Protein AF-A0A965L2I7-F1 (afdb_monomer_lite)

Secondary structure (DSSP, 8-state):
------HHHHHHHHHHHHHHHHHHHTTEEE-GGG-EE--S--TT-EEEEEEEEETTEEEEEEEEE--TTT--SHHHHHHHHHHHHTT----------TTT-

pLDDT: mean 91.64, std 11.2, range [35.03, 98.06]

Foldseek 3Di:
DDDDPDVVLVVQLVVCVVCQVLCVVQQKDWDSVQWDWDDPDDVQKTWTKIWIDHNNHTDIDIDIFHALVHDFCVVVVVVLVVCVVVVHPGDDDSDDDRVRD

Radius of gyration: 14.21 Å; chains: 1; bounding box: 43×30×26 Å

Sequence (101 aa):
MNASEDPRRTLAEQWLKQQAAALAALGWSVDPASLTAASSDASFRRYFRIAGQKYSQSTSLILMDAPPDKESIGPFLSIATLLRKAGVNAPTIWLHDTSQG

Structure (mmCIF, N/CA/C/O backbone):
data_AF-A0A965L2I7-F1
#
_entry.id   AF-A0A965L2I7-F1
#
loop_
_atom_site.group_PDB
_atom_site.id
_atom_site.type_symbol
_atom_site.label_atom_id
_atom_site.label_alt_id
_atom_site.label_comp_id
_atom_site.label_asym_id
_atom_site.label_entity_id
_atom_site.label_seq_id
_atom_site.pdbx_PDB_ins_code
_atom_site.Cartn_x
_atom_site.Cartn_y
_atom_site.Cartn_z
_atom_site.occupancy
_atom_site.B_iso_or_equiv
_atom_site.auth_seq_id
_atom_site.auth_comp_id
_atom_site.auth_asym_id
_atom_site.auth_atom_id
_atom_site.pdbx_PDB_model_num
ATOM 1 N N . MET A 1 1 ? 28.408 9.734 -4.091 1.00 35.03 1 MET A N 1
ATOM 2 C CA . MET A 1 1 ? 27.931 8.926 -5.233 1.00 35.03 1 MET A CA 1
ATOM 3 C C . MET A 1 1 ? 26.461 8.651 -4.983 1.00 35.03 1 MET A C 1
ATOM 5 O O . MET A 1 1 ? 26.144 8.011 -3.991 1.00 35.03 1 MET A O 1
ATOM 9 N N . ASN A 1 2 ? 25.595 9.296 -5.767 1.00 36.84 2 ASN A N 1
ATOM 10 C CA . ASN A 1 2 ? 24.155 9.392 -5.527 1.00 36.84 2 ASN A CA 1
ATOM 11 C C . ASN A 1 2 ? 23.513 8.005 -5.571 1.00 36.84 2 ASN A C 1
ATOM 13 O O . ASN A 1 2 ? 23.670 7.297 -6.563 1.00 36.84 2 ASN A O 1
ATOM 17 N N . ALA A 1 3 ? 22.807 7.632 -4.501 1.00 43.56 3 ALA A N 1
ATOM 18 C CA . ALA A 1 3 ? 21.895 6.502 -4.520 1.00 43.56 3 ALA A CA 1
ATOM 19 C C . ALA A 1 3 ? 20.894 6.754 -5.654 1.00 43.56 3 ALA A C 1
ATOM 21 O O . ALA A 1 3 ? 20.095 7.684 -5.582 1.00 43.56 3 ALA A O 1
ATOM 22 N N . SER A 1 4 ? 21.028 5.991 -6.736 1.00 53.97 4 SER A N 1
ATOM 23 C CA . SER A 1 4 ? 20.085 5.952 -7.849 1.00 53.97 4 SER A CA 1
ATOM 24 C C . SER A 1 4 ? 18.664 5.863 -7.294 1.00 53.97 4 SER A C 1
ATOM 26 O O . SER A 1 4 ? 18.404 4.973 -6.480 1.00 53.97 4 SER A O 1
ATOM 28 N N . GLU A 1 5 ? 17.785 6.788 -7.688 1.00 70.62 5 GLU A N 1
ATOM 29 C CA . GLU A 1 5 ? 16.379 6.804 -7.275 1.00 70.62 5 GLU A CA 1
ATOM 30 C C . GLU A 1 5 ? 15.772 5.407 -7.430 1.00 70.62 5 GLU A C 1
ATOM 32 O O . GLU A 1 5 ? 15.911 4.772 -8.475 1.00 70.62 5 GLU A O 1
ATOM 37 N N . ASP A 1 6 ? 15.137 4.902 -6.371 1.00 85.19 6 ASP A N 1
ATOM 38 C CA . ASP A 1 6 ? 14.460 3.615 -6.427 1.00 85.19 6 ASP A CA 1
ATOM 39 C C . ASP A 1 6 ? 13.279 3.711 -7.416 1.00 85.19 6 ASP A C 1
ATOM 41 O O . ASP A 1 6 ? 12.293 4.380 -7.095 1.00 85.19 6 ASP A O 1
ATOM 45 N N . PRO A 1 7 ? 13.309 3.021 -8.576 1.00 90.25 7 PRO A N 1
ATOM 46 C CA . PRO A 1 7 ? 12.245 3.128 -9.572 1.00 90.25 7 PRO A CA 1
ATOM 47 C C . PRO A 1 7 ? 10.881 2.712 -9.013 1.00 90.25 7 PRO A C 1
ATOM 49 O O . PRO A 1 7 ? 9.861 3.263 -9.421 1.00 90.25 7 PRO A O 1
ATOM 52 N N . ARG A 1 8 ? 10.842 1.798 -8.034 1.00 91.31 8 ARG A N 1
ATOM 53 C CA . ARG A 1 8 ? 9.583 1.392 -7.394 1.00 91.31 8 ARG A CA 1
ATOM 54 C C . ARG A 1 8 ? 9.010 2.473 -6.495 1.00 91.31 8 ARG A C 1
ATOM 56 O O . ARG A 1 8 ? 7.797 2.634 -6.431 1.00 91.31 8 ARG A O 1
ATOM 63 N N . ARG A 1 9 ? 9.872 3.249 -5.834 1.00 93.56 9 ARG A N 1
ATOM 64 C CA . ARG A 1 9 ? 9.434 4.431 -5.089 1.00 93.56 9 ARG A CA 1
ATOM 65 C C . ARG A 1 9 ? 8.847 5.463 -6.050 1.00 93.56 9 ARG A C 1
ATOM 67 O O . ARG A 1 9 ? 7.784 6.002 -5.767 1.00 93.56 9 ARG A O 1
ATOM 74 N N . THR A 1 10 ? 9.494 5.698 -7.190 1.00 93.56 10 THR A N 1
ATOM 75 C CA . THR A 1 10 ? 8.994 6.634 -8.206 1.00 93.56 10 THR A CA 1
ATOM 76 C C . THR A 1 10 ? 7.631 6.203 -8.754 1.00 93.56 10 THR A C 1
ATOM 78 O O . THR A 1 10 ? 6.726 7.031 -8.854 1.00 93.56 10 THR A O 1
ATOM 81 N N . LEU A 1 11 ? 7.444 4.912 -9.048 1.00 93.62 11 LEU A N 1
ATOM 82 C CA . LEU A 1 11 ? 6.148 4.364 -9.467 1.00 93.62 11 LEU A CA 1
ATOM 83 C C . LEU A 1 11 ? 5.084 4.506 -8.368 1.00 93.62 11 LEU A C 1
ATOM 85 O O . LEU A 1 11 ? 3.978 4.969 -8.644 1.00 93.62 11 LEU A O 1
ATOM 89 N N . ALA A 1 12 ? 5.428 4.206 -7.113 1.00 94.81 12 ALA A N 1
ATOM 90 C CA . ALA A 1 12 ? 4.535 4.395 -5.972 1.00 94.81 12 ALA A CA 1
ATOM 91 C C . ALA A 1 12 ? 4.113 5.866 -5.798 1.00 94.81 12 ALA A C 1
ATOM 93 O O . ALA A 1 12 ? 2.932 6.156 -5.601 1.00 94.81 12 ALA A O 1
ATOM 94 N N . GLU A 1 13 ? 5.051 6.811 -5.922 1.00 95.31 13 GLU A N 1
ATOM 95 C CA . GLU A 1 13 ? 4.767 8.251 -5.886 1.00 95.31 13 GLU A CA 1
ATOM 96 C C . GLU A 1 13 ? 3.811 8.671 -7.012 1.00 95.31 13 GLU A C 1
ATOM 98 O O . GLU A 1 13 ? 2.887 9.457 -6.783 1.00 95.31 13 GLU A O 1
ATOM 103 N N . GLN A 1 14 ? 4.010 8.154 -8.227 1.00 95.06 14 GLN A N 1
ATOM 104 C CA . GLN A 1 14 ? 3.141 8.433 -9.372 1.00 95.06 14 GLN A CA 1
ATOM 105 C C . GLN A 1 14 ? 1.734 7.870 -9.167 1.00 95.06 14 GLN A C 1
ATOM 107 O O . GLN A 1 14 ? 0.756 8.591 -9.372 1.00 95.06 14 GLN A O 1
ATOM 112 N N . TRP A 1 15 ? 1.623 6.626 -8.705 1.00 95.75 15 TRP A N 1
ATOM 113 C CA . TRP A 1 15 ? 0.335 6.002 -8.425 1.00 95.75 15 TRP A CA 1
ATOM 114 C C . TRP A 1 15 ? -0.430 6.758 -7.331 1.00 95.75 15 TRP A C 1
ATOM 116 O O . TRP A 1 15 ? -1.605 7.070 -7.506 1.00 95.75 15 TRP A O 1
ATOM 126 N N . LEU A 1 16 ? 0.232 7.178 -6.245 1.00 95.81 16 LEU A N 1
ATOM 127 C CA . LEU A 1 16 ? -0.409 8.005 -5.212 1.00 95.81 16 LEU A CA 1
ATOM 128 C C . LEU A 1 16 ? -0.937 9.332 -5.756 1.00 95.81 16 LEU A C 1
ATOM 130 O O . LEU A 1 16 ? -2.042 9.742 -5.399 1.00 95.81 16 LEU A O 1
ATOM 134 N N . LYS A 1 17 ? -0.176 9.998 -6.634 1.00 95.44 17 LYS A N 1
ATOM 135 C CA . LYS A 1 17 ? -0.625 11.234 -7.291 1.00 95.44 17 LYS A CA 1
ATOM 136 C C . LYS A 1 17 ? -1.872 10.988 -8.143 1.00 95.44 17 LYS A C 1
ATOM 138 O O . LYS A 1 17 ? -2.797 11.793 -8.094 1.00 95.44 17 LYS A O 1
ATOM 143 N N . GLN A 1 18 ? -1.932 9.868 -8.866 1.00 96.38 18 GLN A N 1
ATOM 144 C CA . GLN A 1 18 ? -3.112 9.476 -9.649 1.00 96.38 18 GLN A CA 1
ATOM 145 C C . GLN A 1 18 ? -4.328 9.181 -8.757 1.00 96.38 18 GLN A C 1
ATOM 147 O O . GLN A 1 18 ? -5.451 9.540 -9.103 1.00 96.38 18 GLN A O 1
ATOM 152 N N . GLN A 1 19 ? -4.109 8.575 -7.589 1.00 96.81 19 GLN A N 1
ATOM 153 C CA . GLN A 1 19 ? -5.172 8.185 -6.661 1.00 96.81 19 GLN A CA 1
ATOM 154 C C . GLN A 1 19 ? -5.594 9.281 -5.669 1.00 96.81 19 GLN A C 1
ATOM 156 O O . GLN A 1 19 ? -6.494 9.058 -4.856 1.00 96.81 19 GLN A O 1
ATOM 161 N N . ALA A 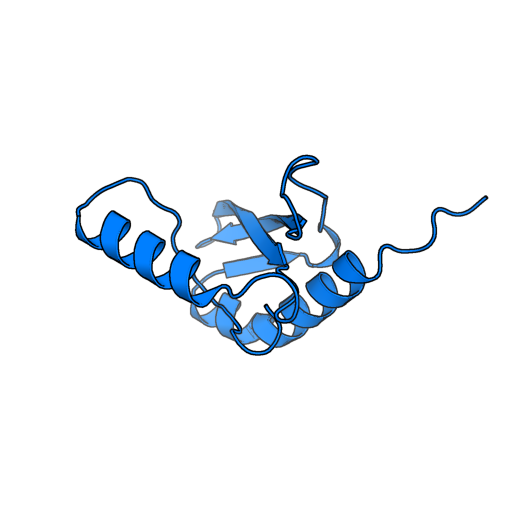1 20 ? -4.996 10.475 -5.728 1.00 95.19 20 ALA A N 1
ATOM 162 C CA . ALA A 1 20 ? -5.225 11.544 -4.755 1.00 95.19 20 ALA A CA 1
ATOM 163 C C . ALA A 1 20 ? -6.715 11.906 -4.592 1.00 95.19 20 ALA A C 1
ATOM 165 O O . ALA A 1 20 ? -7.197 12.049 -3.470 1.00 95.19 20 ALA A O 1
ATOM 166 N N . ALA A 1 21 ? -7.467 11.988 -5.695 1.00 96.38 21 ALA A N 1
ATOM 167 C CA . ALA A 1 21 ? -8.898 12.297 -5.657 1.00 96.38 21 ALA A CA 1
ATOM 168 C C . ALA A 1 21 ? -9.734 11.171 -5.018 1.00 96.38 21 ALA A C 1
ATOM 170 O O . ALA A 1 21 ? -10.630 11.444 -4.218 1.00 96.38 21 ALA A O 1
ATOM 171 N N . ALA A 1 22 ? -9.424 9.907 -5.325 1.00 97.31 22 ALA A N 1
ATOM 172 C CA . ALA A 1 22 ? -10.108 8.754 -4.742 1.00 97.31 22 ALA A CA 1
ATOM 173 C C . ALA A 1 22 ? -9.833 8.646 -3.232 1.00 97.31 22 ALA A C 1
ATOM 175 O O . ALA A 1 22 ? -10.751 8.429 -2.442 1.00 97.31 22 ALA A O 1
ATOM 176 N N . LEU A 1 23 ? -8.586 8.882 -2.813 1.00 96.81 23 LEU A N 1
ATOM 177 C CA . LEU A 1 23 ? -8.213 8.961 -1.401 1.00 96.81 23 LEU A CA 1
ATOM 178 C C . LEU A 1 23 ? -8.945 10.106 -0.686 1.00 96.81 23 LEU A C 1
ATOM 180 O O . LEU A 1 23 ? -9.517 9.881 0.382 1.00 96.81 23 LEU A O 1
ATOM 184 N N . ALA A 1 24 ? -9.009 11.294 -1.292 1.00 95.38 24 ALA A N 1
ATOM 185 C CA . ALA A 1 24 ? -9.734 12.434 -0.735 1.00 95.38 24 ALA A CA 1
ATOM 186 C C . ALA A 1 24 ? -11.229 12.136 -0.537 1.00 95.38 24 ALA A C 1
ATOM 188 O O . ALA A 1 24 ? -11.772 12.424 0.530 1.00 95.38 24 ALA A O 1
ATOM 189 N N . ALA A 1 25 ? -11.881 11.482 -1.506 1.00 96.25 25 ALA A N 1
ATOM 190 C CA . ALA A 1 25 ? -13.276 11.043 -1.386 1.00 96.25 25 ALA A CA 1
ATOM 191 C C . ALA A 1 25 ? -13.481 10.019 -0.252 1.00 96.25 25 ALA A C 1
ATOM 193 O O . ALA A 1 25 ? -14.516 10.010 0.412 1.00 96.25 25 ALA A O 1
ATOM 194 N N . LEU A 1 26 ? -12.465 9.198 0.026 1.00 95.81 26 LEU A N 1
ATOM 195 C CA . LEU A 1 26 ? -12.427 8.288 1.170 1.00 95.81 26 LEU A CA 1
ATOM 196 C C . LEU A 1 26 ? -12.032 8.993 2.480 1.00 95.81 26 LEU A C 1
ATOM 198 O O . LEU A 1 26 ? -11.909 8.332 3.509 1.00 95.81 26 LEU A O 1
ATOM 202 N N . GLY A 1 27 ? -11.837 10.315 2.488 1.00 96.19 27 GLY A N 1
ATOM 203 C CA . GLY A 1 27 ? -11.465 11.120 3.655 1.00 96.19 27 GLY A CA 1
ATOM 204 C C . GLY A 1 27 ? -10.002 10.971 4.078 1.00 96.19 27 GLY A C 1
ATOM 205 O O . GLY A 1 27 ? -9.704 11.117 5.268 1.00 96.19 27 GLY A O 1
ATOM 206 N N . TRP A 1 28 ? -9.133 10.599 3.139 1.00 97.00 28 TRP A N 1
ATOM 207 C CA . TRP A 1 28 ? -7.684 10.558 3.297 1.00 97.00 28 TRP A CA 1
ATOM 208 C C . TRP A 1 28 ? -7.033 11.785 2.659 1.00 97.00 28 TRP A C 1
ATOM 210 O O . TRP A 1 28 ? -7.375 12.175 1.548 1.00 97.00 28 TRP A O 1
ATOM 220 N N . SER A 1 29 ? -6.036 12.339 3.337 1.00 95.56 29 SER A N 1
ATOM 221 C CA . SER A 1 29 ? -5.050 13.250 2.756 1.00 95.56 29 SER A CA 1
ATOM 222 C C . SER A 1 29 ? -3.673 12.634 2.968 1.00 95.56 29 SER A C 1
ATOM 224 O O . SER A 1 29 ? -3.388 12.162 4.067 1.00 95.56 29 SER A O 1
ATOM 226 N N . VAL A 1 30 ? -2.838 12.573 1.937 1.00 95.31 30 VAL A N 1
ATOM 227 C CA . VAL A 1 30 ? -1.508 11.950 2.005 1.00 95.31 30 VAL A CA 1
ATOM 228 C C . VAL A 1 30 ? -0.468 12.871 1.397 1.00 95.31 30 VAL A C 1
ATOM 230 O O . VAL A 1 30 ? -0.778 13.625 0.477 1.00 95.31 30 VAL A O 1
ATOM 233 N N . ASP A 1 31 ? 0.765 12.774 1.884 1.00 93.94 31 ASP A N 1
ATOM 234 C CA . ASP A 1 31 ? 1.919 13.432 1.277 1.00 93.94 31 ASP A CA 1
ATOM 235 C C . ASP A 1 31 ? 2.753 12.401 0.494 1.00 93.94 31 ASP A C 1
ATOM 237 O O . ASP A 1 31 ? 3.483 11.622 1.115 1.00 93.94 31 ASP A O 1
ATOM 241 N N . PRO A 1 32 ? 2.692 12.371 -0.852 1.00 92.44 32 PRO A N 1
ATOM 242 C CA . PRO A 1 32 ? 3.495 11.446 -1.649 1.00 92.44 32 PRO A CA 1
ATOM 243 C C . PRO A 1 32 ? 5.006 11.581 -1.417 1.00 92.44 32 PRO A C 1
ATOM 245 O O . PRO A 1 32 ? 5.716 10.585 -1.516 1.00 92.44 32 PRO A O 1
ATOM 248 N N . ALA A 1 33 ? 5.510 12.772 -1.069 1.00 91.31 33 ALA A N 1
ATOM 249 C CA . ALA A 1 33 ? 6.940 12.987 -0.836 1.00 91.31 33 ALA A CA 1
ATOM 250 C C . ALA A 1 33 ? 7.436 12.344 0.473 1.00 91.31 33 ALA A C 1
ATOM 252 O O . ALA A 1 33 ? 8.636 12.120 0.638 1.00 91.31 33 ALA A O 1
ATOM 253 N N . SER A 1 34 ? 6.517 11.998 1.382 1.00 94.56 34 SER A N 1
ATOM 254 C CA . SER A 1 34 ? 6.813 11.324 2.652 1.00 94.56 34 SER A CA 1
ATOM 255 C C . SER A 1 34 ? 7.063 9.813 2.522 1.00 94.56 34 SER A C 1
ATOM 257 O O . SER A 1 34 ? 7.280 9.137 3.532 1.00 94.56 34 SER A O 1
ATOM 259 N N . LEU A 1 35 ? 7.020 9.266 1.299 1.00 95.12 35 LEU A N 1
ATOM 260 C CA . LEU A 1 35 ? 7.220 7.844 1.033 1.00 95.12 35 LEU A CA 1
ATOM 261 C C . LEU A 1 35 ? 8.571 7.348 1.567 1.00 95.12 35 LEU A C 1
ATOM 263 O O . LEU A 1 35 ? 9.644 7.765 1.130 1.00 95.12 35 LEU A O 1
ATOM 267 N N . THR A 1 36 ? 8.506 6.398 2.498 1.00 94.44 36 THR A N 1
ATOM 268 C CA . THR A 1 36 ? 9.672 5.753 3.118 1.00 94.44 36 THR A CA 1
ATOM 269 C C . THR A 1 36 ? 9.508 4.239 3.112 1.00 94.44 36 THR A C 1
ATOM 271 O O . THR A 1 36 ? 8.395 3.734 3.235 1.00 94.44 36 THR A O 1
ATOM 274 N N . ALA A 1 37 ? 10.597 3.482 2.952 1.00 93.19 37 ALA A N 1
ATOM 275 C CA . ALA A 1 37 ? 10.529 2.020 2.999 1.00 93.19 37 ALA A CA 1
ATOM 276 C C . ALA A 1 37 ? 10.058 1.543 4.386 1.00 93.19 37 ALA A C 1
ATOM 278 O O . ALA A 1 37 ? 10.557 2.007 5.409 1.00 93.19 37 ALA A O 1
ATOM 279 N N . ALA A 1 38 ? 9.092 0.620 4.420 1.00 91.12 38 ALA A N 1
ATOM 280 C CA . ALA A 1 38 ? 8.468 0.139 5.655 1.00 91.12 38 ALA A CA 1
ATOM 281 C C . ALA A 1 38 ? 8.943 -1.258 6.093 1.00 91.12 38 ALA A C 1
ATOM 283 O O . ALA A 1 38 ? 8.820 -1.585 7.271 1.00 91.12 38 ALA A O 1
ATOM 284 N N . SER A 1 39 ? 9.470 -2.073 5.173 1.00 82.62 39 SER A N 1
ATOM 285 C CA . SER A 1 39 ? 10.063 -3.385 5.472 1.00 82.62 39 SER A CA 1
ATOM 286 C C . SER A 1 39 ? 11.215 -3.697 4.517 1.00 82.62 39 SER A C 1
ATOM 288 O O . SER A 1 39 ? 11.138 -3.372 3.331 1.00 82.62 39 SER A O 1
ATOM 290 N N . SER A 1 40 ? 12.258 -4.353 5.032 1.00 70.81 40 SER A N 1
ATOM 291 C CA . SER A 1 40 ? 13.354 -4.931 4.242 1.00 70.81 40 SER A CA 1
ATOM 292 C C . SER A 1 40 ? 13.110 -6.392 3.847 1.00 70.81 40 SER A C 1
ATOM 294 O O . SER A 1 40 ? 13.791 -6.890 2.957 1.00 70.81 40 SER A O 1
ATOM 296 N N . ASP A 1 41 ? 12.154 -7.068 4.491 1.00 77.88 41 ASP A N 1
ATOM 297 C CA . ASP A 1 41 ? 11.782 -8.456 4.208 1.00 77.88 41 ASP A CA 1
ATOM 298 C C . ASP A 1 41 ? 10.341 -8.505 3.688 1.00 77.88 41 ASP A C 1
ATOM 300 O O . ASP A 1 41 ? 9.377 -8.236 4.414 1.00 77.88 41 ASP A O 1
ATOM 304 N N . ALA A 1 42 ? 10.214 -8.713 2.378 1.00 79.19 42 ALA A N 1
ATOM 305 C CA . ALA A 1 42 ? 8.951 -8.591 1.659 1.00 79.19 42 ALA A CA 1
ATOM 306 C C . ALA A 1 42 ? 8.884 -9.458 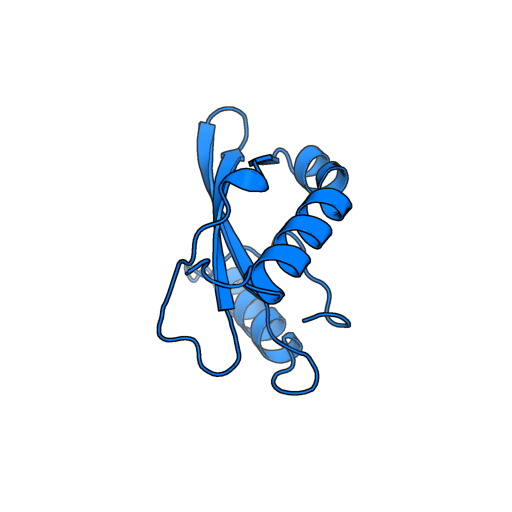0.388 1.00 79.19 42 ALA A C 1
ATOM 308 O O . ALA A 1 42 ? 8.053 -9.197 -0.478 1.00 79.19 42 ALA A O 1
ATOM 309 N N . SER A 1 43 ? 9.709 -10.508 0.264 1.00 87.38 43 SER A N 1
ATOM 310 C CA . SER A 1 43 ? 9.804 -11.310 -0.970 1.00 87.38 43 SER A CA 1
ATOM 311 C C . SER A 1 43 ? 9.961 -10.405 -2.214 1.00 87.38 43 SER A C 1
ATOM 313 O O . SER A 1 43 ? 10.802 -9.506 -2.212 1.00 87.38 43 SER A O 1
ATOM 315 N N . PHE A 1 44 ? 9.158 -10.595 -3.267 1.00 91.25 44 PHE A N 1
ATOM 316 C CA . PHE A 1 44 ? 9.155 -9.731 -4.455 1.00 91.25 44 PHE A CA 1
ATOM 317 C C . PHE A 1 44 ? 8.465 -8.376 -4.240 1.00 91.25 44 PHE A C 1
ATOM 319 O O . PHE A 1 44 ? 8.683 -7.447 -5.025 1.00 91.25 44 PHE A O 1
ATOM 326 N N . ARG A 1 45 ? 7.684 -8.224 -3.167 1.00 93.25 45 ARG A N 1
ATOM 327 C CA . ARG A 1 45 ? 6.950 -6.994 -2.861 1.00 93.25 45 ARG A CA 1
ATOM 328 C C . ARG A 1 45 ? 7.855 -5.919 -2.283 1.00 93.25 45 ARG A C 1
ATOM 330 O O . ARG A 1 45 ? 8.931 -6.187 -1.747 1.00 93.25 45 ARG A O 1
ATOM 337 N N . ARG A 1 46 ? 7.381 -4.681 -2.3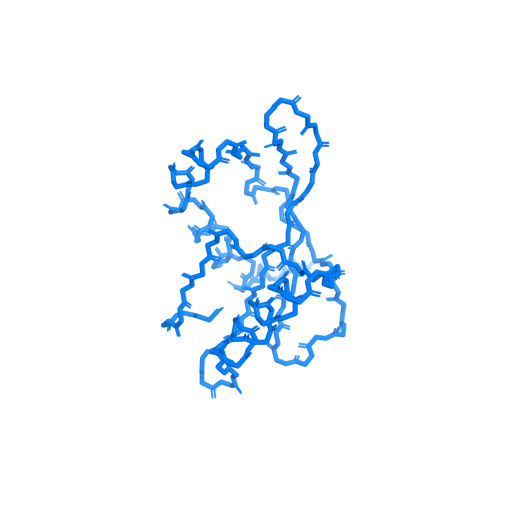29 1.00 93.25 46 ARG A N 1
ATOM 338 C CA . ARG A 1 46 ? 7.875 -3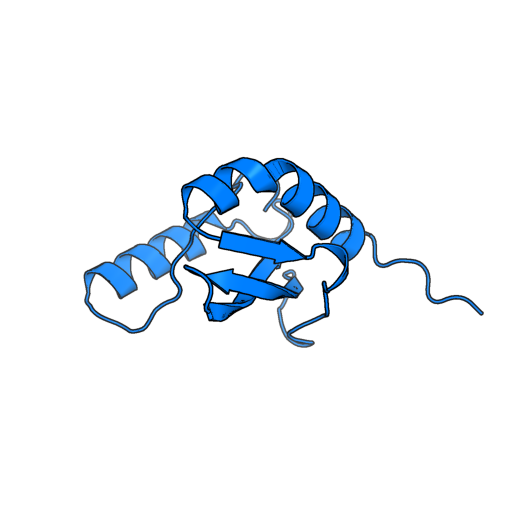.590 -1.491 1.00 93.25 46 ARG A CA 1
ATOM 339 C C . ARG A 1 46 ? 6.737 -2.953 -0.732 1.00 93.25 46 ARG A C 1
ATOM 341 O O . ARG A 1 46 ? 5.632 -2.816 -1.241 1.00 93.25 46 ARG A O 1
ATOM 348 N N . TYR A 1 47 ? 7.042 -2.543 0.491 1.00 95.12 47 TYR A N 1
ATOM 349 C CA . TYR A 1 47 ? 6.126 -1.779 1.317 1.00 95.12 47 TYR A CA 1
ATOM 350 C C . TYR A 1 47 ? 6.706 -0.405 1.561 1.00 95.12 47 TYR A C 1
ATOM 352 O O . TYR A 1 47 ? 7.844 -0.272 2.019 1.00 95.12 47 TYR A O 1
ATOM 360 N N . PHE A 1 48 ? 5.887 0.603 1.318 1.00 95.69 48 PHE A N 1
ATOM 361 C CA . PHE A 1 48 ? 6.206 1.974 1.635 1.00 95.69 48 PHE A CA 1
ATOM 362 C C . PHE A 1 48 ? 5.197 2.526 2.632 1.00 95.69 48 PHE A C 1
ATOM 364 O O . PHE A 1 48 ? 3.995 2.282 2.529 1.00 95.69 48 PHE A O 1
ATOM 371 N N . ARG A 1 49 ? 5.692 3.281 3.607 1.00 96.75 49 ARG A N 1
ATOM 372 C CA . ARG A 1 49 ? 4.880 4.048 4.540 1.00 96.75 49 ARG A CA 1
ATOM 373 C C . ARG A 1 49 ? 4.734 5.466 4.021 1.00 96.75 49 ARG A C 1
ATOM 375 O O . ARG A 1 49 ? 5.707 6.061 3.566 1.00 96.75 49 ARG A O 1
ATOM 382 N N . ILE A 1 50 ? 3.520 5.989 4.132 1.00 96.69 50 ILE A N 1
ATOM 383 C CA . ILE A 1 50 ? 3.157 7.339 3.703 1.00 96.69 50 ILE A CA 1
ATOM 384 C C . ILE A 1 50 ? 2.534 8.050 4.896 1.00 96.69 50 ILE A C 1
ATOM 386 O O . ILE A 1 50 ? 1.611 7.516 5.521 1.00 96.69 50 ILE A O 1
ATOM 390 N N . ALA A 1 51 ? 3.031 9.239 5.220 1.00 96.94 51 ALA A N 1
ATOM 391 C CA . ALA A 1 51 ? 2.390 10.110 6.190 1.00 96.94 51 ALA A CA 1
ATOM 392 C C . ALA A 1 51 ? 1.078 10.652 5.610 1.00 96.94 51 ALA A C 1
ATOM 394 O O . ALA A 1 51 ? 0.991 11.027 4.438 1.00 96.94 51 ALA A O 1
ATOM 395 N N . GLY A 1 52 ? 0.041 10.696 6.439 1.00 95.31 52 GLY A N 1
ATOM 396 C CA . GLY A 1 52 ? -1.249 11.201 6.008 1.00 95.31 52 GLY A CA 1
ATOM 397 C C . GLY A 1 52 ? -2.161 11.564 7.162 1.00 95.31 52 GLY A C 1
ATOM 398 O O . GLY A 1 52 ? -1.799 11.514 8.336 1.00 95.31 52 GLY A O 1
ATOM 399 N N . GLN A 1 53 ? -3.377 11.938 6.809 1.00 96.69 53 GLN A N 1
ATOM 400 C CA . GLN A 1 53 ? -4.441 12.270 7.731 1.00 96.69 53 GLN A CA 1
ATOM 401 C C . GLN A 1 53 ? -5.709 11.535 7.325 1.00 96.69 53 GLN A C 1
ATOM 403 O O . GLN A 1 53 ? -6.046 11.456 6.141 1.00 96.69 53 GLN A O 1
ATOM 408 N N . LYS A 1 54 ? -6.435 11.035 8.322 1.00 95.75 54 LYS A N 1
ATOM 409 C CA . LYS A 1 54 ? -7.777 10.484 8.166 1.00 95.75 54 LYS A CA 1
ATOM 410 C C . LYS A 1 54 ? -8.734 11.329 8.986 1.00 95.75 54 LYS A C 1
ATOM 412 O O . LYS A 1 54 ? -8.568 11.408 10.198 1.00 95.75 54 LYS A O 1
ATOM 417 N N . TYR A 1 55 ? -9.727 11.946 8.347 1.00 90.62 55 TYR A N 1
ATOM 418 C CA . TYR A 1 55 ? -10.704 12.803 9.042 1.00 90.62 55 TYR A CA 1
ATOM 419 C C . TYR A 1 55 ? -10.029 13.815 9.998 1.00 90.62 55 TYR A C 1
ATOM 421 O O . TYR A 1 55 ? -10.398 13.930 11.165 1.00 90.62 55 TYR A O 1
ATOM 429 N N . SER A 1 56 ? -8.987 14.496 9.504 1.00 88.50 56 SER A N 1
ATOM 430 C CA . SER A 1 56 ? -8.175 15.481 10.243 1.00 88.50 56 SER A CA 1
ATOM 431 C C . SER A 1 56 ? -7.314 14.938 11.396 1.00 88.50 56 SER A C 1
ATOM 433 O O . SER A 1 56 ? -6.712 15.725 12.120 1.00 88.50 56 SER A O 1
ATOM 435 N N . GLN A 1 57 ? -7.194 13.616 11.557 1.00 94.88 57 GLN A N 1
ATOM 436 C CA . GLN A 1 57 ? -6.268 12.994 12.509 1.00 94.88 57 GLN A CA 1
ATOM 437 C C . GLN A 1 57 ? -5.018 12.484 11.793 1.00 94.88 57 GLN A C 1
ATOM 439 O O . GLN A 1 57 ? -5.125 11.730 10.823 1.00 94.88 57 GLN A O 1
ATOM 444 N N . SER A 1 58 ? -3.838 12.873 12.279 1.00 95.81 58 SER A N 1
ATOM 445 C CA . SER A 1 58 ? -2.551 12.400 11.760 1.00 95.81 58 SER A CA 1
ATOM 446 C C . SER A 1 58 ? -2.405 10.890 11.926 1.00 95.81 58 SER A C 1
ATOM 448 O O . SER A 1 58 ? -2.637 10.340 13.000 1.00 95.81 58 SER A O 1
ATOM 450 N N . THR A 1 59 ? -2.013 10.214 10.852 1.00 95.81 59 THR A N 1
ATOM 451 C CA . THR A 1 59 ? -1.848 8.760 10.791 1.00 95.81 59 THR A CA 1
ATOM 452 C C . THR A 1 59 ? -0.917 8.389 9.623 1.00 95.81 59 THR A C 1
ATOM 454 O O . THR A 1 59 ? -0.194 9.232 9.091 1.00 95.81 59 THR A O 1
ATOM 457 N N . SER A 1 60 ? -0.893 7.120 9.217 1.00 96.31 60 SER A N 1
ATOM 458 C CA . SER A 1 60 ? -0.139 6.660 8.051 1.00 96.31 60 SER A CA 1
ATOM 459 C C . SER A 1 60 ? -0.899 5.611 7.247 1.00 96.31 60 SER A C 1
ATOM 461 O O . SER A 1 60 ? -1.779 4.924 7.768 1.00 96.31 60 SER A O 1
ATOM 463 N N . LEU A 1 61 ? -0.517 5.477 5.978 1.00 96.94 61 LEU A N 1
ATOM 464 C CA . LEU A 1 61 ? -0.916 4.382 5.097 1.00 96.94 61 LEU A CA 1
ATOM 465 C C . LEU A 1 61 ? 0.296 3.526 4.729 1.00 96.94 61 LEU A C 1
ATOM 467 O O . LEU A 1 61 ? 1.440 3.983 4.781 1.00 96.94 61 LEU A O 1
ATOM 471 N N . ILE A 1 62 ? 0.014 2.284 4.341 1.00 96.50 62 ILE A N 1
ATOM 472 C CA . ILE A 1 62 ? 0.976 1.397 3.693 1.00 96.50 62 ILE A CA 1
ATOM 473 C C . ILE A 1 62 ? 0.570 1.257 2.230 1.00 96.50 62 ILE A C 1
ATOM 475 O O . ILE A 1 62 ? -0.566 0.881 1.943 1.00 96.50 62 ILE A O 1
ATOM 479 N N . LEU A 1 63 ? 1.505 1.541 1.329 1.00 96.31 63 LEU A N 1
ATOM 480 C CA . LEU A 1 63 ? 1.421 1.178 -0.079 1.00 96.31 63 LEU A CA 1
ATOM 481 C C . LEU A 1 63 ? 2.256 -0.079 -0.289 1.00 96.31 63 LEU A C 1
ATOM 483 O O . LEU A 1 63 ? 3.405 -0.151 0.148 1.00 96.31 63 LEU A O 1
ATOM 487 N N . MET A 1 64 ? 1.650 -1.067 -0.932 1.00 95.69 64 MET A N 1
ATOM 488 C CA . MET A 1 64 ? 2.312 -2.288 -1.364 1.00 95.69 64 MET A CA 1
ATOM 489 C C . MET A 1 64 ? 2.497 -2.212 -2.877 1.00 95.69 64 MET A C 1
ATOM 491 O O . MET A 1 64 ? 1.533 -1.932 -3.575 1.00 95.69 64 MET A O 1
ATOM 495 N N . ASP A 1 65 ? 3.718 -2.448 -3.336 1.00 95.06 65 ASP A N 1
ATOM 496 C CA . ASP A 1 65 ? 4.068 -2.698 -4.736 1.00 95.06 65 ASP A CA 1
ATOM 497 C C . ASP A 1 65 ? 4.375 -4.193 -4.874 1.00 95.06 65 ASP A C 1
ATOM 499 O O . ASP A 1 65 ? 5.161 -4.734 -4.088 1.00 95.06 65 ASP A O 1
ATOM 503 N N . ALA A 1 66 ? 3.737 -4.870 -5.823 1.00 94.12 66 ALA A N 1
ATOM 504 C CA . ALA A 1 66 ? 3.865 -6.305 -6.043 1.00 94.12 66 ALA A CA 1
ATOM 505 C C . ALA A 1 66 ? 3.873 -6.611 -7.551 1.00 94.12 66 ALA A C 1
ATOM 507 O O . ALA A 1 66 ? 2.815 -6.874 -8.114 1.00 94.12 66 ALA A O 1
ATOM 508 N N . PRO A 1 67 ? 5.049 -6.621 -8.213 1.00 91.12 67 PRO A N 1
ATOM 509 C CA . PRO A 1 67 ? 5.144 -6.750 -9.666 1.00 91.12 67 PRO A CA 1
ATOM 510 C C . PRO A 1 67 ? 4.306 -7.928 -10.204 1.00 91.12 67 PRO A C 1
ATOM 512 O O . PRO A 1 67 ? 4.573 -9.070 -9.816 1.00 91.12 67 PRO A O 1
ATOM 515 N N . PRO A 1 68 ? 3.312 -7.700 -11.087 1.00 89.50 68 PRO A N 1
ATOM 516 C CA . PRO A 1 68 ? 2.337 -8.719 -11.489 1.00 89.50 68 PRO A CA 1
ATOM 517 C C . PRO A 1 68 ? 2.943 -9.957 -12.156 1.00 89.50 68 PRO A C 1
ATOM 519 O O . PRO A 1 68 ? 2.368 -11.042 -12.089 1.00 89.50 68 PRO A O 1
ATOM 522 N N . ASP A 1 69 ? 4.108 -9.808 -12.792 1.00 91.94 69 ASP A N 1
ATOM 523 C CA . ASP A 1 69 ? 4.868 -10.901 -13.405 1.00 91.94 69 ASP A CA 1
ATOM 524 C C . ASP A 1 69 ? 5.585 -11.787 -12.372 1.00 91.94 69 ASP A C 1
ATOM 526 O O . ASP A 1 69 ? 6.021 -12.892 -12.698 1.00 91.94 69 ASP A O 1
ATOM 530 N N . LYS A 1 70 ? 5.730 -11.305 -11.132 1.00 91.81 70 LYS A N 1
ATOM 531 C CA . LYS A 1 70 ? 6.327 -12.036 -10.008 1.00 91.81 70 LYS A CA 1
ATOM 532 C C . LYS A 1 70 ? 5.286 -12.514 -9.013 1.00 91.81 70 LYS A C 1
ATOM 534 O O . LYS A 1 70 ? 5.401 -13.632 -8.517 1.00 91.81 70 LYS A O 1
ATOM 539 N N . GLU A 1 71 ? 4.297 -11.683 -8.699 1.00 89.12 71 GLU A N 1
ATOM 540 C CA . GLU A 1 71 ? 3.319 -11.990 -7.667 1.00 89.12 71 GLU A CA 1
ATOM 541 C C . GLU A 1 71 ? 1.975 -11.297 -7.912 1.00 89.12 71 GLU A C 1
ATOM 543 O O . GLU A 1 71 ? 1.860 -10.077 -7.881 1.00 89.12 71 GLU A O 1
ATOM 548 N N . SER A 1 72 ? 0.922 -12.092 -8.110 1.00 92.81 72 SER A N 1
ATOM 549 C CA . SER A 1 72 ? -0.441 -11.567 -8.210 1.00 92.81 72 SER A CA 1
ATOM 550 C C . SER A 1 72 ? -0.965 -11.131 -6.840 1.00 92.81 72 SER A C 1
ATOM 552 O O . SER A 1 72 ? -0.914 -11.897 -5.876 1.00 92.81 72 SER A O 1
ATOM 554 N N . ILE A 1 73 ? -1.578 -9.946 -6.766 1.00 95.88 73 ILE A N 1
ATOM 555 C CA . ILE A 1 73 ? -2.224 -9.456 -5.537 1.00 95.88 73 ILE A CA 1
ATOM 556 C C . ILE A 1 73 ? -3.620 -10.055 -5.293 1.00 95.88 73 ILE A C 1
ATOM 558 O O . ILE A 1 73 ? -4.177 -9.894 -4.208 1.00 95.88 73 ILE A O 1
ATOM 562 N N . GLY A 1 74 ? -4.206 -10.765 -6.264 1.00 95.62 74 GLY A N 1
ATOM 563 C CA . GLY A 1 74 ? -5.568 -11.314 -6.164 1.00 95.62 74 GLY A CA 1
ATOM 564 C C . GLY A 1 74 ? -5.799 -12.213 -4.934 1.00 95.62 74 GLY A C 1
ATOM 565 O O . GLY A 1 74 ? -6.770 -11.996 -4.196 1.00 95.62 74 GLY A O 1
ATOM 566 N N . PRO A 1 75 ? -4.905 -13.181 -4.645 1.00 94.62 75 PRO A N 1
ATOM 567 C CA . PRO A 1 75 ? -4.976 -13.984 -3.425 1.00 94.62 75 PRO A CA 1
ATOM 568 C C . PRO A 1 75 ? -4.889 -13.143 -2.145 1.00 94.62 75 PRO A C 1
ATOM 570 O O . PRO A 1 75 ? -5.660 -13.370 -1.212 1.00 94.62 75 PRO A O 1
ATOM 573 N N . PHE A 1 76 ? -4.014 -12.131 -2.113 1.00 94.81 76 PHE A N 1
ATOM 574 C CA . PHE A 1 76 ? -3.879 -11.225 -0.969 1.00 94.81 76 PHE A CA 1
ATOM 575 C C . PHE A 1 76 ? -5.186 -10.466 -0.695 1.00 94.81 76 PHE A C 1
ATOM 577 O O . PHE A 1 76 ? -5.676 -10.473 0.435 1.00 94.81 76 PHE A O 1
ATOM 584 N N . LEU A 1 77 ? -5.802 -9.889 -1.733 1.00 96.50 77 LEU A N 1
ATOM 585 C CA . LEU A 1 77 ? -7.081 -9.176 -1.627 1.00 96.50 77 LEU A CA 1
ATOM 586 C C . LEU A 1 77 ? -8.212 -10.088 -1.126 1.00 96.50 77 LEU A C 1
ATOM 588 O O . LEU A 1 77 ? -9.011 -9.693 -0.270 1.00 96.50 77 LEU A O 1
ATOM 592 N N . SER A 1 78 ? -8.258 -11.322 -1.633 1.00 96.69 78 SER A N 1
ATOM 593 C CA . SER A 1 78 ? -9.279 -12.312 -1.275 1.00 96.69 78 SER A CA 1
ATOM 594 C C . SER A 1 78 ? -9.189 -12.705 0.201 1.00 96.69 78 SER A C 1
ATOM 596 O O . SER A 1 78 ? -10.191 -12.666 0.919 1.00 96.69 78 SER A O 1
ATOM 598 N N . ILE A 1 79 ? -7.980 -13.016 0.678 1.00 96.69 79 ILE A N 1
ATOM 599 C CA . ILE A 1 79 ? -7.744 -13.395 2.075 1.00 96.69 79 ILE A CA 1
ATOM 600 C C . ILE A 1 79 ? -7.948 -12.206 3.017 1.00 96.69 79 ILE A C 1
ATOM 602 O O . ILE A 1 79 ? -8.62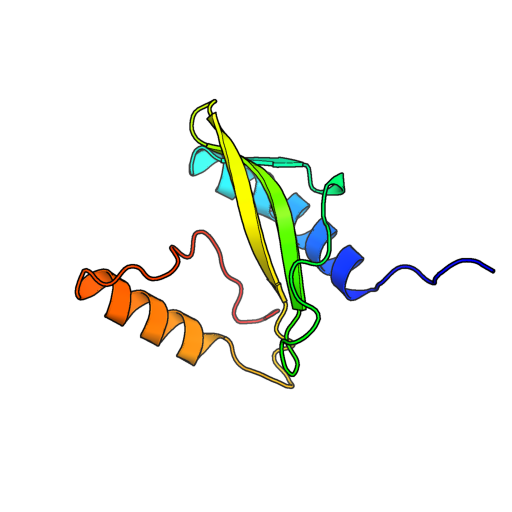7 -12.360 4.031 1.00 96.69 79 ILE A O 1
ATOM 606 N N . ALA A 1 80 ? -7.449 -11.012 2.678 1.00 96.56 80 ALA A N 1
ATOM 607 C CA . ALA A 1 80 ? -7.670 -9.811 3.487 1.00 96.56 80 ALA A CA 1
ATOM 608 C C . ALA A 1 80 ? -9.171 -9.531 3.673 1.00 96.56 80 ALA A C 1
ATOM 610 O O . ALA A 1 80 ? -9.629 -9.267 4.787 1.00 96.56 80 ALA A O 1
ATOM 611 N N . THR A 1 81 ? -9.956 -9.673 2.602 1.00 96.25 81 THR A N 1
ATOM 612 C CA . THR A 1 81 ? -11.414 -9.505 2.644 1.00 96.25 81 THR A CA 1
ATOM 613 C C . THR A 1 81 ? -12.087 -10.567 3.511 1.00 96.25 81 THR A C 1
ATOM 615 O O . THR A 1 81 ? -12.941 -10.228 4.332 1.00 96.25 81 THR A O 1
ATOM 618 N N . LEU A 1 82 ? -11.714 -11.841 3.354 1.00 97.50 82 LEU A N 1
ATOM 619 C CA . LEU A 1 82 ? -12.273 -12.943 4.139 1.00 97.50 82 LEU A CA 1
ATOM 620 C C . LEU A 1 82 ? -12.009 -12.755 5.637 1.00 97.50 82 LEU A C 1
ATOM 622 O O . LEU A 1 82 ? -12.938 -12.830 6.439 1.00 97.50 82 LEU A O 1
ATOM 626 N N . LEU A 1 83 ? -10.762 -12.456 6.004 1.00 98.06 83 LEU A N 1
ATOM 627 C CA . LEU A 1 83 ? -10.360 -12.246 7.394 1.00 98.06 83 LEU A CA 1
ATOM 628 C C . LEU A 1 83 ? -11.109 -11.067 8.020 1.00 98.06 83 LEU A C 1
ATOM 630 O O . LEU A 1 83 ? -11.642 -11.193 9.122 1.00 98.06 83 LEU A O 1
ATOM 634 N N . ARG A 1 84 ? -11.236 -9.946 7.299 1.00 96.94 84 ARG A N 1
ATOM 635 C CA . ARG A 1 84 ? -12.018 -8.804 7.786 1.00 96.94 84 ARG A CA 1
ATOM 636 C C . ARG A 1 84 ? -13.497 -9.135 7.964 1.00 96.94 84 ARG A C 1
ATOM 638 O O . ARG A 1 84 ? -14.079 -8.734 8.967 1.00 96.94 84 ARG A O 1
ATOM 645 N N . LYS A 1 85 ? -14.104 -9.878 7.031 1.00 96.12 85 LYS A N 1
ATOM 646 C CA . LYS A 1 85 ? -15.499 -10.339 7.158 1.00 96.12 85 LYS A CA 1
ATOM 647 C C . LYS A 1 85 ? -15.697 -11.259 8.365 1.00 96.12 85 LYS A C 1
ATOM 649 O O . LYS A 1 85 ? -16.763 -11.235 8.965 1.00 96.12 85 LYS A O 1
ATOM 654 N N . ALA A 1 86 ? -14.670 -12.018 8.738 1.00 97.50 86 ALA A N 1
ATOM 655 C CA . ALA A 1 86 ? -14.664 -12.859 9.931 1.00 97.50 86 ALA A CA 1
ATOM 656 C C . ALA A 1 86 ? -14.388 -12.087 11.242 1.00 97.50 86 ALA A C 1
ATOM 658 O O . ALA A 1 86 ? -14.286 -12.706 12.297 1.00 97.50 86 ALA A O 1
ATOM 659 N N . GLY A 1 87 ? -14.246 -10.756 11.203 1.00 96.81 87 GLY A N 1
ATOM 660 C CA . GLY A 1 87 ? -13.962 -9.936 12.387 1.00 96.81 87 GLY A CA 1
ATOM 661 C C . GLY A 1 87 ? -12.504 -9.980 12.852 1.00 96.81 87 GLY A C 1
ATOM 662 O O . GLY A 1 87 ? -12.183 -9.454 13.916 1.00 96.81 87 GLY A O 1
ATOM 663 N N . VAL A 1 88 ? -11.604 -10.576 12.064 1.00 97.75 88 VAL A N 1
ATOM 664 C CA . VAL A 1 88 ? -10.168 -10.578 12.356 1.00 97.75 88 VAL A CA 1
ATOM 665 C C . VAL A 1 88 ? -9.592 -9.191 12.075 1.00 97.75 88 VAL A C 1
ATOM 667 O O . VAL A 1 88 ? -9.974 -8.520 11.111 1.00 97.75 88 VAL A O 1
ATOM 670 N N . ASN A 1 89 ? -8.628 -8.775 12.899 1.00 96.00 89 ASN A N 1
ATOM 671 C CA . ASN A 1 89 ? -7.848 -7.565 12.665 1.00 96.00 89 ASN A CA 1
ATOM 672 C C . ASN A 1 89 ? -6.908 -7.750 11.458 1.00 96.00 89 ASN A C 1
ATOM 674 O O . ASN A 1 89 ? -5.738 -8.098 11.601 1.00 96.00 89 ASN A O 1
ATOM 678 N N . ALA A 1 90 ? -7.458 -7.558 10.263 1.00 95.50 90 ALA A N 1
ATOM 679 C CA . ALA A 1 90 ? -6.771 -7.626 8.981 1.00 95.50 90 ALA A CA 1
ATOM 680 C C . ALA A 1 90 ? -6.778 -6.245 8.295 1.00 95.50 90 ALA A C 1
ATOM 682 O O . ALA A 1 90 ? -7.663 -5.423 8.568 1.00 95.50 90 ALA A O 1
ATOM 683 N N . PRO A 1 91 ? -5.809 -5.962 7.404 1.00 93.44 91 PRO A N 1
ATOM 684 C CA . PRO A 1 91 ? -5.685 -4.653 6.775 1.00 93.44 91 PRO A CA 1
ATOM 685 C C . PRO A 1 91 ? -6.937 -4.280 5.975 1.00 93.44 91 PRO A C 1
ATOM 687 O O . PRO A 1 91 ? -7.519 -5.092 5.256 1.00 93.44 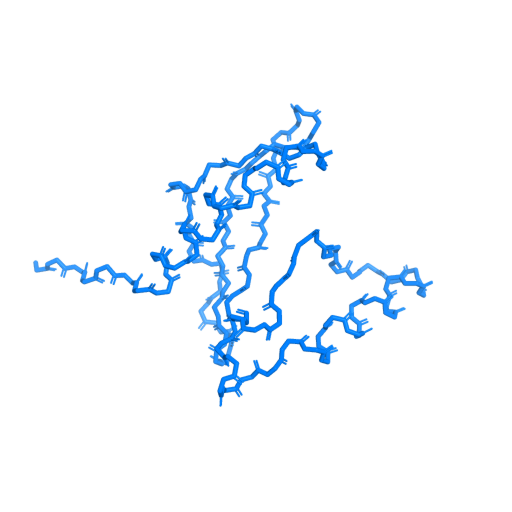91 PRO A O 1
ATOM 690 N N . THR A 1 92 ? -7.339 -3.014 6.082 1.00 95.25 92 THR A N 1
ATOM 691 C CA . THR A 1 92 ? -8.344 -2.431 5.189 1.00 95.25 92 THR A CA 1
ATOM 692 C C . THR A 1 92 ? -7.669 -2.036 3.887 1.00 95.25 92 THR A C 1
ATOM 694 O O . THR A 1 92 ? -6.774 -1.193 3.898 1.00 95.25 92 THR A O 1
ATOM 697 N N . ILE A 1 93 ? -8.110 -2.619 2.775 1.00 96.50 93 ILE A N 1
ATOM 698 C CA . ILE A 1 93 ? -7.661 -2.216 1.443 1.00 96.50 93 ILE A CA 1
ATOM 699 C C . ILE A 1 93 ? -8.544 -1.065 0.972 1.00 96.50 93 ILE A C 1
ATOM 701 O O . ILE A 1 93 ? -9.750 -1.238 0.810 1.00 96.50 93 ILE A O 1
ATOM 705 N N . TRP A 1 94 ? -7.947 0.113 0.804 1.00 96.69 94 TRP A N 1
ATOM 706 C CA . TRP A 1 94 ? -8.658 1.313 0.355 1.00 96.69 94 TRP A CA 1
ATOM 707 C C . TRP A 1 94 ? -8.733 1.399 -1.164 1.00 96.69 94 TRP A C 1
ATOM 709 O O . TRP A 1 94 ? -9.779 1.739 -1.701 1.00 96.69 94 TRP A O 1
ATOM 719 N N . LEU A 1 95 ? -7.623 1.088 -1.833 1.00 97.25 95 LEU A N 1
ATOM 720 C CA . LEU A 1 95 ? -7.452 1.117 -3.280 1.00 97.25 95 LEU A CA 1
ATOM 721 C C . LEU A 1 95 ? -6.488 -0.006 -3.671 1.00 97.25 95 LEU A C 1
ATOM 723 O O . LEU A 1 95 ? -5.626 -0.380 -2.874 1.00 97.25 95 LEU A O 1
ATOM 727 N N . HIS A 1 96 ? -6.634 -0.534 -4.881 1.00 96.88 96 HIS A N 1
ATOM 728 C CA . HIS A 1 96 ? -5.729 -1.525 -5.454 1.00 96.88 96 HIS A CA 1
ATOM 729 C C . HIS A 1 96 ? -5.777 -1.457 -6.984 1.00 96.88 96 HIS A C 1
ATOM 731 O O . HIS A 1 96 ? -6.793 -1.060 -7.553 1.00 96.88 96 HIS A O 1
ATOM 737 N N . ASP A 1 97 ? -4.714 -1.908 -7.644 1.00 96.19 97 ASP A N 1
ATOM 738 C CA . ASP A 1 97 ? -4.674 -2.094 -9.093 1.00 96.19 97 ASP A CA 1
ATOM 739 C C . ASP A 1 97 ? -4.063 -3.463 -9.401 1.00 96.19 97 ASP A C 1
ATOM 741 O O . ASP A 1 97 ? -2.859 -3.660 -9.314 1.00 96.19 97 ASP A O 1
ATOM 745 N N . THR A 1 98 ? -4.898 -4.433 -9.773 1.00 93.50 98 THR A N 1
ATOM 746 C CA . THR A 1 98 ? -4.434 -5.797 -10.069 1.00 93.50 98 THR A CA 1
ATOM 747 C C . THR A 1 98 ? -3.598 -5.893 -11.343 1.00 93.50 98 THR A C 1
ATOM 749 O O . THR A 1 98 ? -2.951 -6.915 -11.549 1.00 93.50 98 THR A O 1
ATOM 752 N N . SER A 1 99 ? -3.646 -4.879 -12.215 1.00 92.88 99 SER A N 1
ATOM 753 C CA . SER A 1 99 ? -2.882 -4.848 -13.464 1.00 92.88 99 SER A CA 1
ATOM 754 C C . SER A 1 99 ? -1.458 -4.330 -13.274 1.00 92.88 99 SER A C 1
ATOM 756 O O . SER A 1 99 ? -0.577 -4.725 -14.032 1.00 92.88 99 SER A O 1
ATOM 758 N N . GLN A 1 100 ? -1.239 -3.484 -12.262 1.00 90.44 100 GLN A N 1
ATOM 759 C CA . GLN A 1 100 ? 0.066 -2.900 -11.935 1.00 90.44 100 GLN A CA 1
ATOM 760 C C . GLN A 1 100 ? 0.717 -3.514 -10.695 1.00 90.44 100 GLN A C 1
ATOM 762 O O . GLN A 1 100 ? 1.941 -3.463 -10.605 1.00 90.44 100 GLN A O 1
ATOM 767 N N . GLY A 1 101 ? -0.071 -4.157 -9.823 1.00 87.69 101 GLY A N 1
ATOM 768 C CA . GLY A 1 101 ? 0.424 -4.920 -8.678 1.00 87.69 101 GLY A CA 1
ATOM 769 C C . GLY A 1 101 ? 0.610 -4.097 -7.418 1.00 87.69 101 GLY A C 1
ATOM 770 O O . GLY A 1 101 ? 1.708 -3.529 -7.245 1.00 87.69 101 GLY A O 1
#